Protein AF-A0A4Q3XYB7-F1 (afdb_monomer)

pLDDT: mean 80.04, std 11.8, range [47.16, 91.56]

Structure (mmCIF, N/CA/C/O backbone):
data_AF-A0A4Q3XYB7-F1
#
_entry.id   AF-A0A4Q3XYB7-F1
#
loop_
_atom_site.group_PDB
_atom_site.id
_atom_site.type_symbol
_atom_site.label_atom_id
_atom_site.label_alt_id
_atom_site.label_comp_id
_atom_site.label_asym_id
_atom_site.label_entity_id
_atom_site.label_seq_id
_atom_site.pdbx_PDB_ins_code
_atom_site.Cartn_x
_atom_site.Cartn_y
_atom_site.Cartn_z
_atom_site.occupancy
_atom_site.B_iso_or_equiv
_atom_site.auth_seq_id
_atom_site.auth_comp_id
_atom_site.auth_asym_id
_atom_site.auth_atom_id
_atom_site.pdbx_PDB_model_num
ATOM 1 N N . MET A 1 1 ? -16.081 -2.092 -9.379 1.00 52.22 1 MET A N 1
ATOM 2 C CA . MET A 1 1 ? -15.379 -1.622 -8.165 1.00 52.22 1 MET A CA 1
ATOM 3 C C . MET A 1 1 ? -15.429 -2.742 -7.144 1.00 52.22 1 MET A C 1
ATOM 5 O O . MET A 1 1 ? -16.516 -3.251 -6.905 1.00 52.22 1 MET A O 1
ATOM 9 N N . ARG A 1 2 ? -14.279 -3.184 -6.624 1.00 60.72 2 ARG A N 1
ATOM 10 C CA . ARG A 1 2 ? -14.221 -4.183 -5.547 1.00 60.72 2 ARG A CA 1
ATOM 11 C C . ARG A 1 2 ? -14.609 -3.521 -4.223 1.00 60.72 2 ARG A C 1
ATOM 13 O O . ARG A 1 2 ? -14.145 -2.422 -3.935 1.00 60.72 2 ARG A O 1
ATOM 20 N N . SER A 1 3 ? -15.453 -4.178 -3.429 1.00 61.62 3 SER A N 1
ATOM 21 C CA . SER A 1 3 ? -15.751 -3.732 -2.065 1.00 61.62 3 SER A CA 1
ATOM 22 C C . SER A 1 3 ? -14.659 -4.227 -1.121 1.00 61.62 3 SER A C 1
ATOM 24 O O . SER A 1 3 ? -14.505 -5.429 -0.935 1.00 61.62 3 SER A O 1
ATOM 26 N N . PHE A 1 4 ? -13.931 -3.304 -0.491 1.00 71.56 4 PHE A N 1
ATOM 27 C CA . PHE A 1 4 ? -12.943 -3.595 0.564 1.00 71.56 4 PHE A CA 1
ATOM 28 C C . PHE A 1 4 ? -13.600 -3.724 1.953 1.00 71.56 4 PHE A C 1
ATOM 30 O O . PHE A 1 4 ? -13.050 -3.332 2.984 1.00 71.56 4 PHE A O 1
ATOM 37 N N . THR A 1 5 ? -14.836 -4.219 1.983 1.00 65.75 5 THR A N 1
ATOM 38 C CA . THR A 1 5 ? -15.603 -4.479 3.204 1.00 65.75 5 THR A CA 1
ATOM 39 C C . THR A 1 5 ? -14.917 -5.568 4.021 1.00 65.75 5 THR A C 1
ATOM 41 O O . THR A 1 5 ? -14.757 -6.681 3.535 1.00 65.75 5 THR A O 1
ATOM 44 N N . GLY A 1 6 ? -14.515 -5.234 5.250 1.00 69.00 6 GLY A N 1
ATOM 45 C CA . GLY A 1 6 ? -13.809 -6.145 6.158 1.00 69.00 6 GLY A CA 1
ATOM 46 C C . GLY A 1 6 ? -12.291 -5.968 6.216 1.00 69.00 6 GLY A C 1
ATOM 47 O O . GLY A 1 6 ? -11.658 -6.649 7.008 1.00 69.00 6 GLY A O 1
ATOM 48 N N . ILE A 1 7 ? -11.701 -5.051 5.437 1.00 77.62 7 ILE A N 1
ATOM 49 C CA . ILE A 1 7 ? -10.270 -4.751 5.575 1.00 77.62 7 ILE A CA 1
ATOM 50 C C . ILE A 1 7 ? -10.035 -3.821 6.762 1.00 77.62 7 ILE A C 1
ATOM 52 O O . ILE A 1 7 ? -10.626 -2.734 6.837 1.00 77.62 7 ILE A O 1
ATOM 56 N N . GLU A 1 8 ? -9.154 -4.264 7.656 1.00 81.62 8 GLU A N 1
ATOM 57 C CA . GLU A 1 8 ? -8.664 -3.486 8.786 1.00 81.62 8 GLU A CA 1
ATOM 58 C C . GLU A 1 8 ? -7.389 -2.706 8.414 1.00 81.62 8 GLU A C 1
ATOM 60 O O . GLU A 1 8 ? -6.533 -3.234 7.698 1.00 81.62 8 GLU A O 1
ATOM 65 N N . PRO A 1 9 ? -7.219 -1.463 8.906 1.00 78.81 9 PRO A N 1
ATOM 66 C CA . PRO A 1 9 ? -6.009 -0.667 8.674 1.00 78.81 9 PRO A CA 1
ATOM 67 C C . PRO A 1 9 ? -4.732 -1.377 9.141 1.00 78.81 9 PRO A C 1
ATOM 69 O O . PRO A 1 9 ? -3.690 -1.294 8.491 1.00 78.81 9 PRO A O 1
ATOM 72 N N . SER A 1 10 ? -4.843 -2.085 10.265 1.00 82.38 10 SER A N 1
ATOM 73 C CA . SER A 1 10 ? -3.786 -2.836 10.943 1.00 82.38 10 SER A CA 1
ATOM 74 C C . SER A 1 10 ? -3.538 -4.225 10.356 1.00 82.38 10 SER A C 1
ATOM 76 O O . SER A 1 10 ? -2.772 -4.992 10.930 1.00 82.38 10 SER A O 1
ATOM 78 N N . GLN A 1 11 ? -4.207 -4.588 9.260 1.00 86.25 11 GLN A N 1
ATOM 79 C CA . GLN A 1 11 ? -3.987 -5.881 8.630 1.00 86.25 11 GLN A CA 1
ATOM 80 C C . GLN A 1 11 ? -2.647 -5.892 7.885 1.00 86.25 11 GLN A C 1
ATOM 82 O O . GLN A 1 11 ? -2.284 -4.928 7.209 1.00 86.25 11 GLN A O 1
ATOM 87 N N . GLU A 1 12 ? -1.947 -7.020 7.953 1.00 89.25 12 GLU A N 1
ATOM 88 C CA . GLU A 1 12 ? -0.727 -7.229 7.184 1.00 89.25 12 GLU A CA 1
ATOM 89 C C . GLU A 1 12 ? -1.011 -7.267 5.675 1.00 89.25 12 GLU A C 1
ATOM 91 O O . GLU A 1 12 ? -2.017 -7.812 5.199 1.00 89.25 12 GLU A O 1
ATOM 96 N N . ALA A 1 13 ? -0.082 -6.705 4.907 1.00 89.75 13 ALA A N 1
ATOM 97 C CA . ALA A 1 13 ? -0.177 -6.596 3.461 1.00 89.75 13 ALA A CA 1
ATOM 98 C C . ALA A 1 13 ? 1.195 -6.816 2.820 1.00 89.75 13 ALA A C 1
ATOM 100 O O . ALA A 1 13 ? 2.216 -6.336 3.312 1.00 89.75 13 ALA A O 1
ATOM 101 N N . LYS A 1 14 ? 1.233 -7.543 1.702 1.00 91.56 14 LYS A N 1
ATOM 102 C CA . LYS A 1 14 ? 2.474 -7.778 0.952 1.00 91.56 14 LYS A CA 1
ATOM 103 C C . LYS A 1 14 ? 2.496 -6.906 -0.284 1.00 91.56 14 LYS A C 1
ATOM 105 O O . LYS A 1 14 ? 1.523 -6.882 -1.026 1.00 91.56 14 LYS A O 1
ATOM 110 N N . VAL A 1 15 ? 3.603 -6.229 -0.538 1.00 90.56 15 VAL A N 1
ATOM 111 C CA . VAL A 1 15 ? 3.812 -5.483 -1.779 1.00 90.56 15 VAL A CA 1
ATOM 112 C C . VAL A 1 15 ? 4.821 -6.223 -2.622 1.00 90.56 15 VAL A C 1
ATOM 114 O O . VAL A 1 15 ? 5.901 -6.551 -2.145 1.00 90.56 15 VAL A O 1
ATOM 117 N N . TYR A 1 16 ? 4.471 -6.457 -3.874 1.00 88.50 16 TYR A N 1
ATOM 118 C CA . TYR A 1 16 ? 5.338 -7.050 -4.872 1.00 88.50 16 TYR A CA 1
ATOM 119 C C . TYR A 1 16 ? 5.780 -5.951 -5.827 1.00 88.50 16 TYR A C 1
ATOM 121 O O . TYR A 1 16 ? 4.943 -5.325 -6.477 1.00 88.50 16 TYR A O 1
ATOM 129 N N . PHE A 1 17 ? 7.084 -5.717 -5.890 1.00 86.00 17 PHE A N 1
ATOM 130 C CA . PHE A 1 17 ? 7.722 -4.770 -6.790 1.00 86.00 17 PHE A CA 1
ATOM 131 C C . PHE A 1 17 ? 8.260 -5.527 -8.000 1.00 86.00 17 PHE A C 1
ATOM 133 O O . PHE A 1 17 ? 9.174 -6.345 -7.891 1.00 86.00 17 PHE A O 1
ATOM 140 N N . TYR A 1 18 ? 7.686 -5.236 -9.156 1.00 83.75 18 TYR A N 1
ATOM 141 C CA . TYR A 1 18 ? 8.061 -5.774 -10.450 1.00 83.75 18 TYR A CA 1
ATOM 142 C C . TYR A 1 18 ? 8.820 -4.695 -11.220 1.00 83.75 18 TYR A C 1
ATOM 144 O O . TYR A 1 18 ? 8.201 -3.807 -11.810 1.00 83.75 18 TYR A O 1
ATOM 152 N N . PRO A 1 19 ? 10.160 -4.729 -11.231 1.00 77.62 19 PRO A N 1
ATOM 153 C CA . PRO A 1 19 ? 10.906 -3.857 -12.122 1.00 77.62 19 PRO A CA 1
ATOM 154 C C . PRO A 1 19 ? 10.520 -4.190 -13.570 1.00 77.62 19 PRO A C 1
ATOM 156 O O . PRO A 1 19 ? 10.676 -5.327 -14.017 1.00 77.62 19 PRO A O 1
ATOM 159 N N . MET A 1 20 ? 10.022 -3.207 -14.321 1.00 72.38 20 MET A N 1
ATOM 160 C CA . MET A 1 20 ? 9.876 -3.306 -15.772 1.00 72.38 20 MET A CA 1
ATOM 161 C C . MET A 1 20 ? 11.273 -3.190 -16.390 1.00 72.38 20 MET A C 1
ATOM 163 O O . MET A 1 20 ? 11.664 -2.158 -16.930 1.00 72.38 20 MET A O 1
ATOM 167 N N . ALA A 1 21 ? 12.074 -4.246 -16.267 1.00 64.81 21 ALA A N 1
ATOM 168 C CA . ALA A 1 21 ? 13.357 -4.316 -16.943 1.00 64.81 21 ALA A CA 1
ATOM 169 C C . ALA A 1 21 ? 13.127 -4.368 -18.462 1.00 64.81 21 ALA A C 1
ATOM 171 O O . ALA A 1 21 ? 12.429 -5.246 -18.968 1.00 64.81 21 ALA A O 1
ATOM 172 N N . THR A 1 22 ? 13.766 -3.460 -19.198 1.00 55.28 22 THR A N 1
ATOM 173 C CA . THR A 1 22 ? 13.834 -3.474 -20.667 1.00 55.28 22 THR A CA 1
ATOM 174 C C . THR A 1 22 ? 14.681 -4.623 -21.214 1.00 55.28 22 THR A C 1
ATOM 176 O O . THR A 1 22 ? 14.606 -4.904 -22.405 1.00 55.28 22 THR A O 1
ATOM 179 N N . SER A 1 23 ? 15.470 -5.319 -20.391 1.00 51.28 23 SER A N 1
ATOM 180 C CA . SER A 1 23 ? 16.237 -6.514 -20.762 1.00 51.28 23 SER A CA 1
ATOM 181 C C . SER A 1 23 ? 16.793 -7.177 -19.497 1.00 51.28 23 SER A C 1
ATOM 183 O O . SER A 1 23 ? 17.607 -6.577 -18.808 1.00 51.28 23 SER A O 1
ATOM 185 N N . GLY A 1 24 ? 16.390 -8.414 -19.203 1.00 47.16 24 GLY A N 1
ATOM 186 C CA . GLY A 1 24 ? 17.083 -9.281 -18.238 1.00 47.16 24 GLY A CA 1
ATOM 187 C C . GLY A 1 24 ? 16.523 -9.276 -16.813 1.00 47.16 24 GLY A C 1
ATOM 188 O O . GLY A 1 24 ? 16.715 -8.330 -16.064 1.00 47.16 24 GLY A O 1
ATOM 189 N N . PHE A 1 25 ? 15.856 -10.380 -16.454 1.00 54.25 25 PHE A N 1
ATOM 190 C CA . PHE A 1 25 ? 15.734 -10.963 -15.105 1.00 54.25 25 PHE A CA 1
ATOM 191 C C . PHE A 1 25 ? 15.892 -10.006 -13.902 1.00 54.25 25 PHE A C 1
ATOM 193 O O . PHE A 1 25 ? 16.760 -10.189 -13.051 1.00 54.25 25 PHE A O 1
ATOM 200 N N . GLY A 1 26 ? 15.013 -9.010 -13.786 1.00 50.44 26 GLY A N 1
ATOM 201 C CA . GLY A 1 26 ? 14.803 -8.294 -12.530 1.00 50.44 26 GLY A CA 1
ATOM 202 C C . GLY A 1 26 ? 13.882 -9.126 -11.645 1.00 50.44 26 GLY A C 1
ATOM 203 O O . GLY A 1 26 ? 12.685 -9.202 -11.913 1.00 50.44 26 GLY A O 1
ATOM 204 N N . GLY A 1 27 ? 14.438 -9.806 -10.639 1.00 59.38 27 GLY A N 1
ATOM 205 C CA . GLY A 1 27 ? 13.649 -10.575 -9.677 1.00 59.38 27 GLY A CA 1
ATOM 206 C C . GLY A 1 27 ? 12.601 -9.680 -9.018 1.00 59.38 27 GLY A C 1
ATOM 207 O O . GLY A 1 27 ? 12.927 -8.585 -8.563 1.00 59.38 27 GLY A O 1
ATOM 208 N N . ALA A 1 28 ? 11.344 -10.125 -9.004 1.00 68.19 28 ALA A N 1
ATOM 209 C CA . ALA A 1 28 ? 10.300 -9.427 -8.272 1.00 68.19 28 ALA A CA 1
ATOM 210 C C . ALA A 1 28 ? 10.686 -9.410 -6.788 1.00 68.19 28 ALA A C 1
ATOM 212 O O . ALA A 1 28 ? 10.848 -10.470 -6.183 1.00 68.19 28 ALA A O 1
ATOM 213 N N . SER A 1 29 ? 10.867 -8.221 -6.223 1.00 78.94 29 SER A N 1
ATOM 214 C CA . SER A 1 29 ? 11.133 -8.066 -4.794 1.00 78.94 29 SER A CA 1
ATOM 215 C C . SER A 1 29 ? 9.799 -7.951 -4.083 1.00 78.94 29 SER A C 1
ATOM 217 O O . SER A 1 29 ? 9.019 -7.059 -4.409 1.00 78.94 29 SER A O 1
ATOM 219 N N . ASP A 1 30 ? 9.523 -8.814 -3.113 1.00 83.88 30 ASP A N 1
ATOM 220 C CA . ASP A 1 30 ? 8.373 -8.646 -2.233 1.00 83.88 30 ASP A CA 1
ATOM 221 C C . ASP A 1 30 ? 8.783 -8.077 -0.872 1.00 83.88 30 ASP A C 1
ATOM 223 O O . ASP A 1 30 ? 9.875 -8.327 -0.360 1.00 83.88 30 ASP A O 1
ATOM 227 N N . LYS A 1 31 ? 7.909 -7.251 -0.299 1.00 86.50 31 LYS A N 1
ATOM 228 C CA . LYS A 1 31 ? 8.085 -6.665 1.026 1.00 86.50 31 LYS A CA 1
ATOM 229 C C . LYS A 1 31 ? 6.785 -6.791 1.803 1.00 86.50 31 LYS A C 1
ATOM 231 O O . LYS A 1 31 ? 5.725 -6.382 1.330 1.00 86.50 31 LYS A O 1
ATOM 236 N N . LEU A 1 32 ? 6.872 -7.378 2.991 1.00 89.31 32 LEU A N 1
ATOM 237 C CA . LEU A 1 32 ? 5.755 -7.480 3.923 1.00 89.31 32 LEU A CA 1
ATOM 238 C C . LEU A 1 32 ? 5.678 -6.203 4.762 1.00 89.31 32 LEU A C 1
ATOM 240 O O . LEU A 1 32 ? 6.696 -5.726 5.264 1.00 89.31 32 LEU A O 1
ATOM 244 N N . PHE A 1 33 ? 4.469 -5.679 4.915 1.00 88.69 33 PHE A N 1
ATOM 245 C CA . PHE A 1 33 ? 4.162 -4.537 5.760 1.00 88.69 33 PHE A CA 1
ATOM 246 C C . PHE A 1 33 ? 3.140 -4.938 6.815 1.00 88.69 33 PHE A C 1
ATOM 248 O O . PHE A 1 33 ? 2.212 -5.703 6.539 1.00 88.69 33 PHE A O 1
ATOM 255 N N . SER A 1 34 ? 3.305 -4.373 8.008 1.00 86.38 34 SER A N 1
ATOM 256 C CA . SER A 1 34 ? 2.423 -4.609 9.151 1.00 86.38 34 SER A CA 1
ATOM 257 C C . SER A 1 34 ? 1.055 -3.951 8.984 1.00 86.38 34 SER A C 1
ATOM 259 O O . SER A 1 34 ? 0.108 -4.345 9.655 1.00 86.38 34 SER A O 1
ATOM 261 N N . THR A 1 35 ? 0.941 -2.950 8.105 1.00 88.50 35 THR A N 1
ATOM 262 C CA . THR A 1 35 ? -0.315 -2.247 7.837 1.00 88.50 35 THR A CA 1
ATOM 263 C C . THR A 1 35 ? -0.617 -2.156 6.344 1.00 88.50 35 THR A C 1
ATOM 265 O O . THR A 1 35 ? 0.270 -1.995 5.497 1.00 88.50 35 THR A O 1
ATOM 268 N N . VAL A 1 36 ? -1.911 -2.191 6.018 1.00 88.69 36 VAL A N 1
ATOM 269 C CA . VAL A 1 36 ? -2.415 -2.004 4.651 1.00 88.69 36 VAL A CA 1
ATOM 270 C C . VAL A 1 36 ? -2.042 -0.626 4.122 1.00 88.69 36 VAL A C 1
ATOM 272 O O . VAL A 1 36 ? -1.736 -0.475 2.939 1.00 88.69 36 VAL A O 1
ATOM 275 N N . LEU A 1 37 ? -2.055 0.380 4.997 1.00 88.12 37 LEU A N 1
ATOM 276 C CA . LEU A 1 37 ? -1.750 1.754 4.628 1.00 88.12 37 LEU A CA 1
ATOM 277 C C . LEU A 1 37 ? -0.292 1.898 4.180 1.00 88.12 37 LEU A C 1
ATOM 279 O O . LEU A 1 37 ? -0.053 2.446 3.106 1.00 88.12 37 LEU A O 1
ATOM 283 N N . GLU A 1 38 ? 0.659 1.351 4.943 1.00 89.94 38 GLU A N 1
ATOM 284 C CA . GLU A 1 38 ? 2.079 1.368 4.571 1.00 89.94 38 GLU A CA 1
ATOM 285 C C . GLU A 1 38 ? 2.338 0.606 3.271 1.00 89.94 38 GLU A C 1
ATOM 287 O O . GLU A 1 38 ? 3.073 1.092 2.413 1.00 89.94 38 GLU A O 1
ATOM 292 N N . ALA A 1 39 ? 1.697 -0.553 3.082 1.00 90.81 39 ALA A N 1
ATOM 293 C CA . ALA A 1 39 ? 1.802 -1.296 1.830 1.00 90.81 39 ALA A CA 1
ATOM 294 C C . ALA A 1 39 ? 1.288 -0.486 0.631 1.00 90.81 39 ALA A C 1
ATOM 296 O O . ALA A 1 39 ? 1.937 -0.439 -0.415 1.00 90.81 39 ALA A O 1
ATOM 297 N N . CYS A 1 40 ? 0.132 0.169 0.774 1.00 90.50 40 CYS A N 1
ATOM 298 C CA . CYS A 1 40 ? -0.420 1.013 -0.283 1.00 90.50 40 CYS A CA 1
ATOM 299 C C . CYS A 1 40 ? 0.498 2.197 -0.600 1.00 90.50 40 CYS A C 1
ATOM 301 O O . CYS A 1 40 ? 0.731 2.488 -1.771 1.00 90.50 40 CYS A O 1
ATOM 303 N N . ASP A 1 41 ? 1.016 2.873 0.426 1.00 89.69 41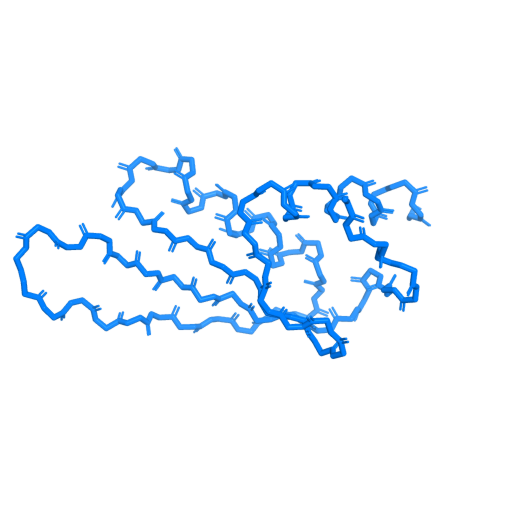 ASP A N 1
ATOM 304 C CA . ASP A 1 41 ? 1.873 4.046 0.259 1.00 89.69 41 ASP A CA 1
ATOM 305 C C . ASP A 1 41 ? 3.207 3.669 -0.403 1.00 89.69 41 ASP A C 1
ATOM 307 O O . ASP A 1 41 ? 3.601 4.285 -1.390 1.00 89.69 41 ASP A O 1
ATOM 311 N N . ALA A 1 42 ? 3.832 2.568 0.029 1.00 89.06 42 ALA A N 1
ATOM 312 C CA . ALA A 1 42 ? 5.054 2.049 -0.579 1.00 89.06 42 ALA A CA 1
ATOM 313 C C . ALA A 1 42 ? 4.857 1.612 -2.040 1.00 89.06 42 ALA A C 1
ATOM 315 O O . ALA A 1 42 ? 5.711 1.886 -2.886 1.00 89.06 42 ALA A O 1
ATOM 316 N N . ALA A 1 43 ? 3.738 0.951 -2.356 1.00 89.50 43 ALA A N 1
ATOM 317 C CA . ALA A 1 43 ? 3.415 0.561 -3.726 1.00 89.50 43 ALA A CA 1
ATOM 318 C C . ALA A 1 43 ? 3.223 1.789 -4.628 1.00 89.50 43 ALA A C 1
ATOM 320 O O . ALA A 1 43 ? 3.790 1.850 -5.718 1.00 89.50 43 ALA A O 1
ATOM 321 N N . LEU A 1 44 ? 2.466 2.789 -4.166 1.00 88.50 44 LEU A N 1
ATOM 322 C CA . LEU A 1 44 ? 2.249 4.026 -4.915 1.00 88.50 44 LEU A CA 1
ATOM 323 C C . LEU A 1 44 ? 3.544 4.820 -5.081 1.00 88.50 44 LEU A C 1
ATOM 325 O O . LEU A 1 44 ? 3.820 5.265 -6.188 1.00 88.50 44 LEU A O 1
ATOM 329 N N . ALA A 1 45 ? 4.365 4.929 -4.036 1.00 88.19 45 ALA A N 1
ATOM 330 C CA . ALA A 1 45 ? 5.660 5.598 -4.100 1.00 88.19 45 ALA A CA 1
ATOM 331 C C . ALA A 1 45 ? 6.609 4.932 -5.109 1.00 88.19 45 ALA A C 1
ATOM 333 O O . ALA A 1 45 ? 7.317 5.628 -5.833 1.00 88.19 45 ALA A O 1
ATOM 334 N N . ALA A 1 46 ? 6.602 3.599 -5.208 1.00 85.25 46 ALA A N 1
ATOM 335 C CA . ALA A 1 46 ? 7.399 2.889 -6.208 1.00 85.25 46 ALA A CA 1
ATOM 336 C C . ALA A 1 46 ? 6.904 3.128 -7.643 1.00 85.25 46 ALA A C 1
ATOM 338 O O . ALA A 1 46 ? 7.725 3.298 -8.544 1.00 85.25 46 ALA A O 1
ATOM 339 N N . ILE A 1 47 ? 5.583 3.176 -7.848 1.00 84.50 47 ILE A N 1
ATOM 340 C CA . ILE A 1 47 ? 4.973 3.445 -9.159 1.00 84.50 47 ILE A CA 1
ATOM 341 C C . ILE A 1 47 ? 5.216 4.899 -9.596 1.00 84.50 47 ILE A C 1
ATOM 343 O O . ILE A 1 47 ? 5.559 5.146 -10.751 1.00 84.50 47 ILE A O 1
ATOM 347 N N . ASP A 1 48 ? 5.034 5.865 -8.692 1.00 84.12 48 ASP A N 1
ATOM 348 C CA . ASP A 1 48 ? 5.213 7.296 -8.976 1.00 84.12 48 ASP A CA 1
ATOM 349 C C . ASP A 1 48 ? 6.691 7.712 -9.029 1.00 84.12 48 ASP A C 1
ATOM 351 O O . ASP A 1 48 ? 7.037 8.661 -9.726 1.00 84.12 48 ASP A O 1
ATOM 355 N N . GLY A 1 49 ? 7.586 6.967 -8.371 1.00 76.06 49 GLY A N 1
ATOM 356 C CA . GLY A 1 49 ? 9.028 7.230 -8.324 1.00 76.06 49 GLY A CA 1
ATOM 357 C C . GLY A 1 49 ? 9.771 7.130 -9.665 1.00 76.06 49 GLY A C 1
ATOM 358 O O . GLY A 1 49 ? 10.992 7.242 -9.683 1.00 76.06 49 GLY A O 1
ATOM 359 N N . GLY A 1 50 ? 9.076 6.901 -10.785 1.00 64.38 50 GLY A N 1
ATOM 360 C CA . GLY A 1 50 ? 9.625 7.023 -12.141 1.00 64.38 50 GLY A CA 1
ATOM 361 C C . GLY A 1 50 ? 10.594 5.918 -12.573 1.00 64.38 50 GLY A C 1
ATOM 362 O O . GLY A 1 50 ? 11.030 5.907 -13.720 1.00 64.38 50 GLY A O 1
ATOM 363 N N . ASN A 1 51 ? 10.896 4.948 -11.708 1.00 65.00 51 ASN A N 1
ATOM 364 C CA . ASN A 1 51 ? 11.902 3.908 -11.955 1.00 65.00 51 ASN A CA 1
ATOM 365 C C . ASN A 1 51 ? 11.427 2.748 -12.849 1.00 65.00 51 ASN A C 1
ATOM 367 O O . ASN A 1 51 ? 12.045 1.686 -12.839 1.00 65.00 51 ASN A O 1
ATOM 371 N N . HIS A 1 52 ? 10.344 2.920 -13.619 1.00 68.88 52 HIS A N 1
ATOM 372 C CA . HIS A 1 52 ? 9.732 1.839 -14.401 1.00 68.88 52 HIS A CA 1
ATOM 373 C C . HIS A 1 52 ? 9.459 0.595 -13.534 1.00 68.88 52 HIS A C 1
ATOM 375 O O . HIS A 1 52 ? 9.830 -0.516 -13.890 1.00 68.88 52 HIS A O 1
ATOM 381 N N . ILE A 1 53 ? 8.857 0.769 -12.357 1.00 76.62 53 ILE A N 1
ATOM 382 C CA . ILE A 1 53 ? 8.529 -0.332 -11.442 1.00 76.62 53 ILE A CA 1
ATOM 383 C C . ILE A 1 53 ? 7.007 -0.432 -11.360 1.00 76.62 53 ILE A C 1
ATOM 385 O O . ILE A 1 53 ? 6.340 0.534 -10.997 1.00 76.62 53 ILE A O 1
ATOM 389 N N . ASP A 1 54 ? 6.456 -1.594 -11.704 1.00 83.50 54 ASP A N 1
ATOM 390 C CA . ASP A 1 54 ? 5.067 -1.928 -11.392 1.00 83.50 54 ASP A CA 1
ATOM 391 C C . ASP A 1 54 ? 5.014 -2.448 -9.954 1.00 83.50 5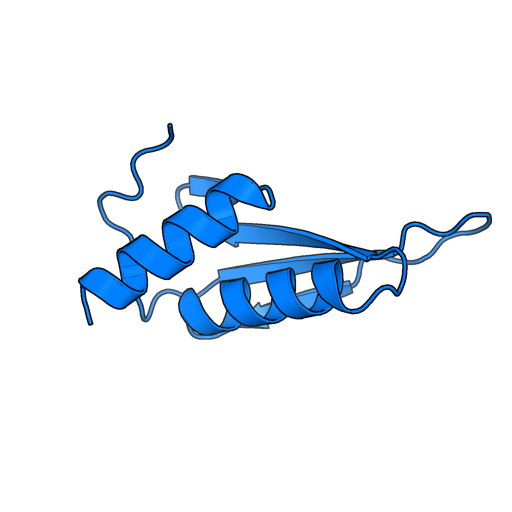4 ASP A C 1
ATOM 393 O O . ASP A 1 54 ? 5.867 -3.233 -9.541 1.00 83.50 54 ASP A O 1
ATOM 397 N N . ALA A 1 55 ? 4.037 -2.014 -9.165 1.00 86.50 55 ALA A N 1
ATOM 398 C CA . ALA A 1 55 ? 3.860 -2.505 -7.805 1.00 86.50 55 ALA A CA 1
ATOM 399 C C . ALA A 1 55 ? 2.439 -3.025 -7.615 1.00 86.50 55 ALA A C 1
ATOM 401 O O . ALA A 1 55 ? 1.467 -2.372 -8.001 1.00 86.50 55 ALA A O 1
ATOM 402 N N . ARG A 1 56 ? 2.313 -4.195 -6.987 1.00 89.50 56 ARG A N 1
ATOM 403 C CA . ARG A 1 56 ? 1.020 -4.806 -6.664 1.00 89.50 56 ARG A CA 1
ATOM 404 C C . ARG A 1 56 ? 0.939 -5.105 -5.185 1.00 89.50 56 ARG A C 1
ATOM 406 O O . ARG A 1 56 ? 1.877 -5.650 -4.609 1.00 89.50 56 ARG A O 1
ATOM 413 N N . VAL A 1 57 ? -0.199 -4.792 -4.582 1.00 89.88 57 VAL A N 1
ATOM 414 C CA . VAL A 1 57 ? -0.455 -5.099 -3.172 1.00 89.88 57 VAL A CA 1
ATOM 415 C C . VAL A 1 57 ? -1.273 -6.378 -3.108 1.00 89.88 57 VAL A C 1
ATOM 417 O O . VAL A 1 57 ? -2.336 -6.469 -3.710 1.00 89.88 57 VAL A O 1
ATOM 420 N N . TRP A 1 58 ? -0.787 -7.376 -2.388 1.00 90.50 58 TRP A N 1
ATOM 421 C CA . TRP A 1 58 ? -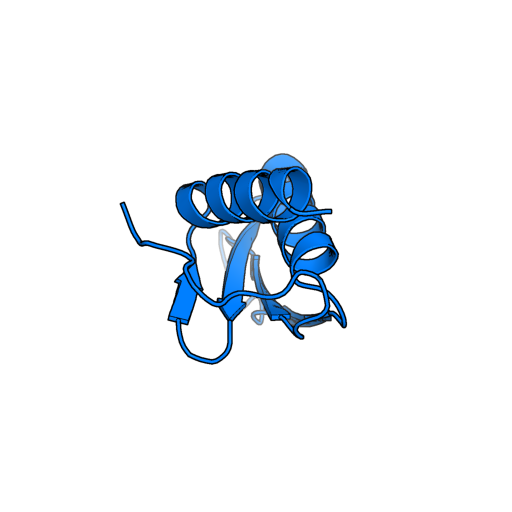1.530 -8.572 -2.043 1.00 90.50 58 TRP A CA 1
ATOM 422 C C . TRP A 1 58 ? -2.090 -8.452 -0.632 1.00 90.50 58 TRP A C 1
ATOM 424 O O . TRP A 1 58 ? -1.366 -8.147 0.320 1.00 90.50 58 TRP A O 1
ATOM 434 N N . LEU A 1 59 ? -3.380 -8.748 -0.506 1.00 87.56 59 LEU A N 1
ATOM 435 C CA . LEU A 1 59 ? -4.083 -8.790 0.768 1.00 87.56 59 LEU A CA 1
ATOM 436 C C . LEU A 1 59 ? -4.685 -10.160 0.998 1.00 87.56 59 LEU A C 1
ATOM 438 O O . LEU A 1 59 ? -5.306 -10.749 0.106 1.00 87.56 59 LEU A O 1
ATOM 442 N N . HIS A 1 60 ? -4.562 -10.627 2.235 1.00 82.44 60 HIS A N 1
ATOM 443 C CA . HIS A 1 60 ? -5.216 -11.849 2.662 1.00 82.44 60 HIS A CA 1
ATOM 444 C C . HIS A 1 60 ? -6.741 -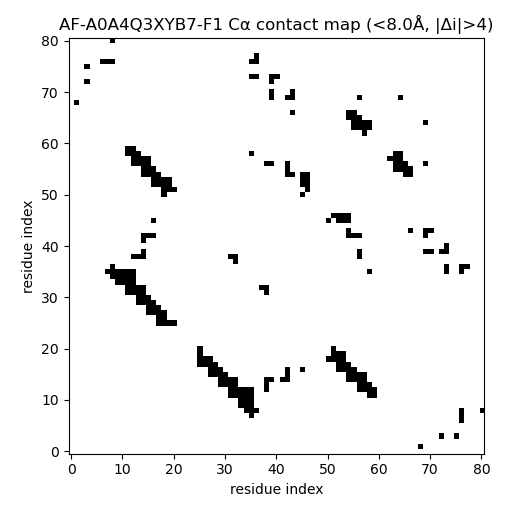11.708 2.507 1.00 82.44 60 HIS A C 1
ATOM 446 O O . HIS A 1 60 ? -7.321 -10.697 2.899 1.00 82.44 60 HIS A O 1
ATOM 452 N N . GLY A 1 61 ? -7.386 -12.691 1.875 1.00 81.56 61 GLY A N 1
ATOM 453 C CA . GLY A 1 61 ? -8.835 -12.693 1.625 1.00 81.56 61 GLY A CA 1
ATOM 454 C C . GLY A 1 61 ? -9.316 -11.902 0.399 1.00 81.56 61 GLY A C 1
ATOM 455 O O . GLY A 1 61 ? -10.445 -12.118 -0.033 1.00 81.56 61 GLY A O 1
ATOM 456 N N . ILE A 1 62 ? -8.483 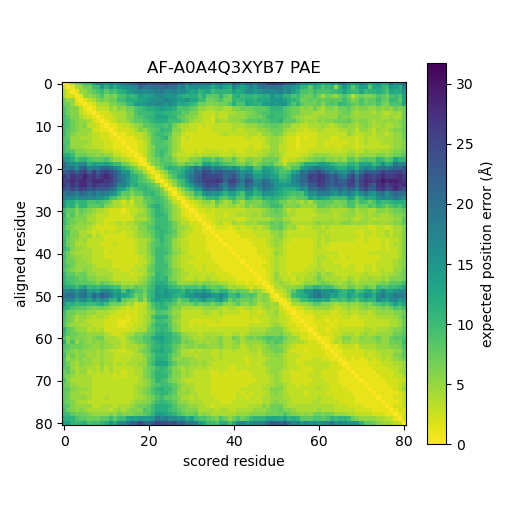-11.045 -0.210 1.00 84.69 62 ILE A N 1
ATOM 457 C CA . ILE A 1 62 ? -8.848 -10.288 -1.430 1.00 84.69 62 ILE A CA 1
ATOM 458 C C . ILE A 1 62 ? -7.967 -10.645 -2.633 1.00 84.69 62 ILE A C 1
ATOM 460 O O . ILE A 1 62 ? -8.453 -10.694 -3.765 1.00 84.69 62 ILE A O 1
ATOM 464 N N . GLY A 1 63 ? -6.687 -10.941 -2.406 1.00 87.44 63 GLY A N 1
ATOM 465 C CA . GLY A 1 63 ? -5.713 -11.223 -3.455 1.00 87.44 63 GLY A CA 1
ATOM 466 C C . GLY A 1 63 ? -4.963 -9.974 -3.916 1.00 87.44 63 GLY A C 1
ATOM 467 O O . GLY A 1 63 ? -4.783 -9.028 -3.151 1.00 87.44 63 GLY A O 1
ATOM 468 N N . PHE A 1 64 ? -4.484 -9.996 -5.162 1.00 88.31 64 PHE A N 1
ATOM 469 C CA . PHE A 1 64 ? -3.705 -8.900 -5.737 1.00 88.31 64 PH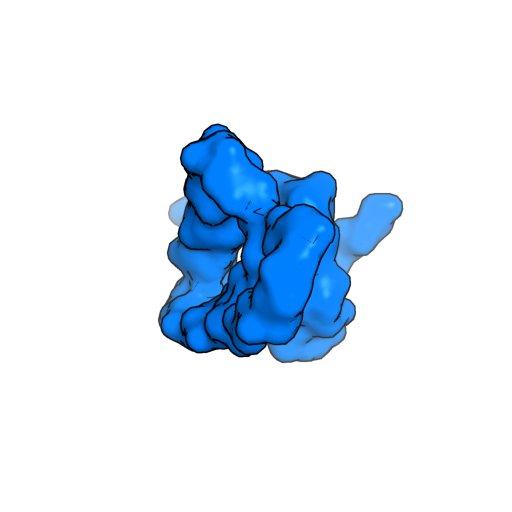E A CA 1
ATOM 470 C C . PHE A 1 64 ? -4.587 -7.717 -6.142 1.00 88.31 64 PHE A C 1
ATOM 472 O O . PHE A 1 64 ? -5.664 -7.889 -6.727 1.00 88.31 64 PHE A O 1
ATOM 479 N N . LEU A 1 65 ? -4.080 -6.525 -5.845 1.00 88.00 65 LEU A N 1
ATOM 480 C CA . LEU A 1 65 ? -4.647 -5.231 -6.175 1.00 88.00 65 LEU A CA 1
ATOM 481 C C . LEU A 1 65 ? -3.724 -4.480 -7.129 1.00 88.00 65 LEU A C 1
ATOM 483 O O . LEU A 1 65 ? -2.514 -4.393 -6.907 1.00 88.00 65 LEU A O 1
ATOM 487 N N . ASP A 1 66 ? -4.335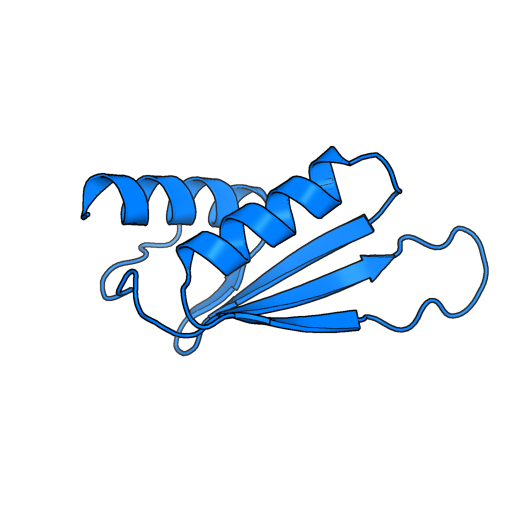 -3.907 -8.158 1.00 86.38 66 ASP A N 1
ATOM 488 C CA . ASP A 1 66 ? -3.696 -3.017 -9.120 1.00 86.38 66 ASP A CA 1
ATOM 489 C C . ASP A 1 66 ? -3.669 -1.570 -8.608 1.00 86.38 66 ASP A C 1
ATOM 491 O O . ASP A 1 66 ? -4.388 -1.210 -7.674 1.00 86.38 66 ASP A O 1
ATOM 495 N N . ARG A 1 67 ? -2.903 -0.692 -9.272 1.00 85.69 67 ARG A N 1
ATOM 496 C CA . ARG A 1 67 ? -2.740 0.727 -8.889 1.00 85.69 67 ARG A CA 1
ATOM 497 C C . ARG A 1 67 ? -4.057 1.424 -8.525 1.00 85.69 67 ARG A C 1
ATOM 499 O O . ARG A 1 67 ? -4.123 2.117 -7.515 1.00 85.69 67 ARG A O 1
ATOM 506 N N . ARG A 1 68 ? -5.112 1.255 -9.333 1.00 87.88 68 ARG A N 1
ATOM 507 C CA . ARG A 1 68 ? -6.423 1.889 -9.083 1.00 87.88 68 ARG A CA 1
ATOM 508 C C . ARG A 1 68 ? -7.069 1.393 -7.790 1.00 87.88 68 ARG A C 1
ATOM 510 O O . ARG A 1 68 ? -7.579 2.199 -7.016 1.00 87.88 68 ARG A O 1
ATOM 517 N N . ASP A 1 69 ? -7.028 0.087 -7.556 1.00 89.25 69 ASP A N 1
ATOM 518 C CA . ASP A 1 69 ? -7.567 -0.529 -6.346 1.00 89.25 69 ASP A CA 1
ATOM 519 C C . ASP A 1 69 ? -6.749 -0.144 -5.108 1.00 89.25 69 ASP A C 1
ATOM 521 O O . ASP A 1 69 ? -7.333 0.126 -4.064 1.00 89.25 69 ASP A O 1
ATOM 525 N N . ILE A 1 70 ? -5.423 -0.027 -5.234 1.00 88.94 70 ILE A N 1
ATOM 526 C CA . ILE A 1 70 ? -4.525 0.433 -4.161 1.00 88.94 70 ILE A CA 1
ATOM 527 C C . ILE A 1 70 ? -4.887 1.859 -3.717 1.00 88.94 70 ILE A C 1
ATOM 529 O O . ILE A 1 70 ? -5.021 2.118 -2.521 1.00 88.94 70 ILE A O 1
ATOM 533 N N . VAL A 1 71 ? -5.101 2.784 -4.662 1.00 89.12 71 VAL A N 1
ATOM 534 C CA . VAL A 1 71 ? -5.524 4.163 -4.343 1.00 89.12 71 VAL A CA 1
ATOM 535 C C . VAL A 1 71 ? -6.874 4.170 -3.627 1.00 89.12 71 VAL A C 1
ATOM 537 O O . VAL A 1 71 ? -7.049 4.869 -2.627 1.00 89.12 71 VAL A O 1
ATOM 540 N N . HIS A 1 72 ? -7.837 3.388 -4.119 1.00 88.12 72 HIS A N 1
ATOM 541 C CA . HIS A 1 72 ? -9.151 3.298 -3.491 1.00 88.12 72 HIS A CA 1
ATOM 542 C C . HIS A 1 72 ? -9.086 2.703 -2.088 1.00 88.12 72 HIS A C 1
ATOM 544 O O . HIS A 1 72 ? -9.723 3.232 -1.180 1.00 88.12 72 HIS A O 1
ATOM 550 N N . LEU A 1 73 ? -8.291 1.655 -1.895 1.00 86.44 73 LEU A N 1
ATOM 551 C CA . LEU A 1 73 ? -8.102 1.033 -0.598 1.00 86.44 73 LEU A CA 1
ATOM 552 C C . LEU A 1 73 ? -7.444 1.987 0.401 1.00 86.44 73 LEU A C 1
ATOM 554 O O . LEU A 1 73 ? -7.947 2.123 1.512 1.00 86.44 73 LEU A O 1
ATOM 558 N N . ARG A 1 74 ? -6.380 2.695 0.005 1.00 88.50 74 ARG A N 1
ATOM 559 C CA . ARG A 1 74 ? -5.726 3.710 0.846 1.00 88.50 74 ARG A CA 1
ATOM 560 C C . ARG A 1 74 ? -6.727 4.755 1.335 1.00 88.50 74 ARG A C 1
ATOM 562 O O . ARG A 1 74 ? -6.781 5.033 2.527 1.00 88.50 74 ARG A O 1
ATOM 569 N N . ASN A 1 75 ? -7.558 5.285 0.436 1.00 87.50 75 ASN A N 1
ATOM 570 C CA . ASN A 1 75 ? -8.598 6.251 0.798 1.00 87.50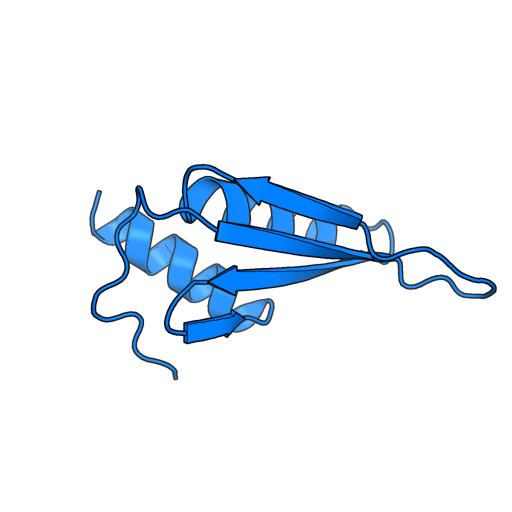 75 ASN A CA 1
ATOM 571 C C . ASN A 1 75 ? -9.677 5.641 1.703 1.00 87.50 75 ASN A C 1
ATOM 573 O O . ASN A 1 75 ? -10.131 6.296 2.635 1.00 87.50 75 ASN A O 1
ATOM 577 N N . ALA A 1 76 ? -10.074 4.389 1.462 1.00 85.88 76 ALA A N 1
ATOM 578 C CA . ALA A 1 76 ? -11.051 3.695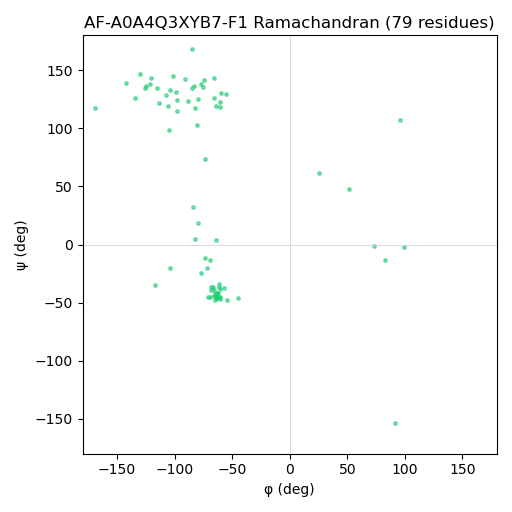 2.297 1.00 85.88 76 ALA A CA 1
ATOM 579 C C . ALA A 1 76 ? -10.525 3.422 3.717 1.00 85.88 76 ALA A C 1
ATOM 581 O O . ALA A 1 76 ? -11.291 3.500 4.673 1.00 85.88 76 ALA A O 1
ATOM 582 N N . VAL A 1 77 ? -9.232 3.116 3.857 1.00 84.50 77 VAL A N 1
ATOM 583 C CA . VAL A 1 77 ? -8.562 2.928 5.151 1.00 84.50 77 VAL A CA 1
ATOM 584 C C . VAL A 1 77 ? -8.413 4.264 5.883 1.00 84.50 77 VAL A C 1
ATOM 586 O O . VAL A 1 77 ? -8.766 4.344 7.054 1.00 84.50 77 VAL A O 1
ATOM 589 N N . LEU A 1 78 ? -7.982 5.324 5.190 1.00 82.88 78 LEU A N 1
ATOM 590 C CA . LEU A 1 78 ? -7.884 6.680 5.749 1.00 82.88 78 LEU A CA 1
ATOM 591 C C . LEU A 1 78 ? -9.233 7.242 6.205 1.00 82.88 78 LEU A C 1
ATOM 593 O O . LEU A 1 78 ? -9.281 7.982 7.173 1.00 82.88 78 LEU A O 1
ATOM 597 N N . ALA A 1 79 ? -10.328 6.901 5.526 1.00 79.31 79 ALA A N 1
ATOM 598 C CA . ALA A 1 79 ? -11.666 7.331 5.926 1.00 79.31 79 ALA A CA 1
ATOM 599 C C . ALA A 1 79 ? -12.210 6.590 7.166 1.00 79.31 79 ALA A C 1
ATOM 601 O O . ALA A 1 79 ? -13.255 6.976 7.686 1.00 79.31 79 ALA A O 1
ATOM 602 N N . LYS A 1 80 ? -11.555 5.503 7.600 1.00 69.19 80 LYS A N 1
ATOM 603 C CA . LYS A 1 80 ? -11.948 4.693 8.765 1.00 69.19 80 LYS A CA 1
ATOM 604 C C . LYS A 1 80 ? -11.079 4.917 10.007 1.00 69.19 80 LYS A C 1
ATOM 606 O O . LYS A 1 80 ? -11.508 4.502 11.081 1.00 69.19 80 LYS A O 1
ATOM 611 N N . GLY A 1 81 ? -9.869 5.455 9.844 1.00 56.09 81 GLY A N 1
ATOM 612 C CA . GLY A 1 81 ? -8.956 5.808 10.939 1.00 56.09 81 GLY A CA 1
ATOM 613 C C . GLY A 1 81 ? -9.217 7.215 11.443 1.00 56.09 81 GLY A C 1
ATOM 614 O O . GLY A 1 81 ? -9.078 7.413 12.667 1.00 56.09 81 GLY A O 1
#

Nearest PDB structures (foldseek):
  2dkm-assembly1_A  TM=6.157E-01  e=3.704E+00  Homo sapiens
  5l9w-assembly2_b  TM=3.570E-01  e=7.201E-01  Aromatoleum aromaticum EbN1
  4fjc-assembly1_E  TM=2.519E-01  e=5.074E+00  Saccharomyces cerevisiae S288C

Foldseek 3Di:
DDDPPPDAQQAKKKKWKAAPDPDDDPDTDIDIDRGLLVNLVVQVCSVVVPRNIHMWMQGPPPGIDGNVRSVVVNVVNVVVD

Mean predicted aligned error: 6.74 Å

Radius of gyration: 12.67 Å; Cα contacts (8 Å, |Δi|>4): 140; chains: 1; bounding box: 33×20×32 Å

Sequence (81 aa):
MRSFTGIEPSQEAKVYFYPMATSGFGGASDKLFSTVLEACDAALAAIDGGNHIDARVWLHGIGFLDRRDIVHLRNAVLAKG

Solvent-accessible surface area (backbone atoms only — not comparable to full-atom values): 4608 Å² total; per-residue (Å²): 134,85,80,72,80,87,72,54,56,73,35,59,16,34,23,39,38,37,53,63,58,94,71,70,92,55,73,67,48,71,47,80,28,68,23,38,52,60,25,34,52,52,31,50,50,45,45,69,64,70,72,50,29,49,36,34,41,36,35,83,97,75,44,79,32,51,66,70,55,34,56,53,47,40,53,56,40,64,76,72,109

Secondary structure (DSSP, 8-state):
----TT--TTS-EEEEEEE--SSS--PPEEEEESSHHHHHHHHHHHHHTSSSEEEEEEETTTEEE-HHHHHHHHHHHHTT-